Protein AF-A6MKM0-F1 (afdb_monomer)

Structure (mmCIF, N/CA/C/O backbone):
data_AF-A6MKM0-F1
#
_entry.id   AF-A6MKM0-F1
#
loop_
_atom_site.group_PDB
_atom_site.id
_atom_site.type_symbol
_atom_site.label_atom_id
_atom_site.label_alt_id
_atom_site.label_comp_id
_atom_site.label_asym_id
_atom_site.label_entity_id
_atom_site.label_seq_id
_atom_site.pdbx_PDB_ins_code
_atom_site.Cartn_x
_atom_site.Cartn_y
_atom_site.Cartn_z
_atom_site.occupancy
_atom_site.B_iso_or_equiv
_atom_site.auth_seq_id
_atom_site.auth_comp_id
_atom_site.auth_asym_id
_atom_site.auth_atom_id
_atom_site.pdbx_PDB_model_num
ATOM 1 N N . ILE A 1 1 ? 15.843 -10.185 -1.616 1.00 52.59 1 ILE A N 1
ATOM 2 C CA . ILE A 1 1 ? 15.156 -8.918 -1.276 1.00 52.59 1 ILE A CA 1
ATOM 3 C C . ILE A 1 1 ? 13.679 -9.231 -1.436 1.00 52.59 1 ILE A C 1
ATOM 5 O O . ILE A 1 1 ? 13.154 -9.156 -2.527 1.00 52.59 1 ILE A O 1
ATOM 9 N N . GLU A 1 2 ? 13.123 -9.779 -0.371 1.00 54.31 2 GLU A N 1
ATOM 10 C CA . GLU A 1 2 ? 11.814 -10.426 -0.178 1.00 54.31 2 GLU A CA 1
ATOM 11 C C . GLU A 1 2 ? 11.929 -10.698 1.332 1.00 54.31 2 GLU A C 1
ATOM 13 O O . GLU A 1 2 ? 12.920 -11.286 1.751 1.00 54.31 2 GLU A O 1
ATOM 18 N N . GLU A 1 3 ? 11.203 -10.109 2.268 1.00 58.06 3 GLU A N 1
ATOM 19 C CA . GLU A 1 3 ? 9.767 -9.931 2.391 1.00 58.06 3 GLU A CA 1
ATOM 20 C C . GLU A 1 3 ? 9.570 -8.675 3.255 1.00 58.06 3 GLU A C 1
ATOM 22 O O . GLU A 1 3 ? 9.588 -8.707 4.488 1.00 58.06 3 GLU A O 1
ATOM 27 N N . GLY A 1 4 ? 9.455 -7.508 2.629 1.00 62.91 4 GLY A N 1
ATOM 28 C CA . GLY A 1 4 ? 8.852 -6.389 3.333 1.00 62.91 4 GLY A CA 1
ATOM 29 C C . GLY A 1 4 ? 7.367 -6.697 3.380 1.00 62.91 4 GLY A C 1
ATOM 30 O O . GLY A 1 4 ? 6.709 -6.437 2.384 1.00 62.91 4 GLY A O 1
ATOM 31 N N . TYR A 1 5 ? 6.858 -7.271 4.475 1.00 69.81 5 TYR A N 1
ATOM 32 C CA . TYR A 1 5 ? 5.432 -7.532 4.764 1.00 69.81 5 TYR A CA 1
ATOM 33 C C . TYR A 1 5 ? 4.587 -6.230 4.793 1.00 69.81 5 TYR A C 1
ATOM 35 O O . TYR A 1 5 ? 3.830 -5.968 5.726 1.00 69.81 5 TYR A O 1
ATOM 43 N N . GLY A 1 6 ? 4.827 -5.311 3.859 1.00 79.81 6 GLY A N 1
ATOM 44 C CA . GLY A 1 6 ? 4.226 -3.994 3.757 1.00 79.81 6 GLY A CA 1
ATOM 45 C C . GLY A 1 6 ? 2.849 -4.083 3.128 1.00 79.81 6 GLY A C 1
ATOM 46 O O . GLY A 1 6 ? 1.925 -3.492 3.675 1.00 79.81 6 GLY A O 1
ATOM 47 N N . LEU A 1 7 ? 2.698 -4.871 2.057 1.00 87.12 7 LEU A N 1
ATOM 48 C CA . LEU A 1 7 ? 1.396 -5.090 1.430 1.00 87.12 7 LEU A CA 1
ATOM 49 C C . LEU A 1 7 ? 0.438 -5.788 2.403 1.00 87.12 7 LEU A C 1
ATOM 51 O O . LEU A 1 7 ? -0.604 -5.220 2.702 1.00 87.12 7 LEU A O 1
ATOM 55 N N . ASP A 1 8 ? 0.857 -6.891 3.031 1.00 89.00 8 ASP A N 1
ATOM 56 C CA . ASP A 1 8 ? 0.053 -7.614 4.033 1.00 89.00 8 ASP A CA 1
ATOM 57 C C . ASP A 1 8 ? -0.444 -6.706 5.174 1.00 89.00 8 ASP A C 1
ATOM 59 O O . ASP A 1 8 ? -1.571 -6.822 5.658 1.00 89.00 8 ASP A O 1
ATOM 63 N N . LYS A 1 9 ? 0.396 -5.763 5.621 1.00 90.81 9 LYS A N 1
ATOM 64 C CA . LYS A 1 9 ? 0.014 -4.788 6.652 1.00 90.81 9 LYS A CA 1
ATOM 65 C C . LYS A 1 9 ? -1.005 -3.778 6.141 1.00 90.81 9 LYS A C 1
ATOM 67 O O . LYS A 1 9 ? -1.880 -3.389 6.908 1.00 90.81 9 LYS A O 1
ATOM 72 N N . ILE A 1 10 ? -0.890 -3.329 4.893 1.00 91.44 10 ILE A N 1
ATOM 73 C CA . ILE A 1 10 ? -1.848 -2.392 4.297 1.00 91.44 10 ILE A CA 1
ATOM 74 C C . ILE A 1 10 ? -3.179 -3.109 4.019 1.00 91.44 10 ILE A C 1
ATOM 76 O O . ILE A 1 10 ? -4.232 -2.542 4.300 1.00 91.44 10 ILE A O 1
ATOM 80 N N . GLU A 1 11 ? -3.155 -4.372 3.591 1.00 92.00 11 GLU A N 1
ATOM 81 C CA . GLU A 1 11 ? -4.355 -5.206 3.439 1.00 92.00 11 GLU A CA 1
ATOM 82 C C . GLU A 1 11 ? -5.067 -5.420 4.778 1.00 92.00 11 GLU A C 1
ATOM 84 O O . GLU A 1 11 ? -6.281 -5.245 4.874 1.00 92.00 11 GLU A O 1
ATOM 89 N N . PHE A 1 12 ? -4.322 -5.693 5.855 1.00 94.69 12 PHE A N 1
ATOM 90 C CA . PHE A 1 12 ? -4.902 -5.792 7.197 1.00 94.69 12 PHE A CA 1
ATOM 91 C C . PHE A 1 12 ? -5.676 -4.521 7.592 1.00 94.69 12 PHE A C 1
ATOM 93 O O . PHE A 1 12 ? -6.766 -4.602 8.168 1.00 94.69 12 PHE A O 1
ATOM 100 N N . LEU A 1 13 ? -5.157 -3.339 7.236 1.00 94.94 13 LEU A N 1
ATOM 101 C CA . LEU A 1 13 ? -5.800 -2.053 7.527 1.00 94.94 13 LEU A CA 1
ATOM 102 C C . LEU A 1 13 ? -7.115 -1.833 6.761 1.00 94.94 13 LEU A C 1
ATOM 104 O O . LEU A 1 13 ? -7.909 -0.990 7.180 1.00 94.94 13 LEU A O 1
ATOM 108 N N . GLN A 1 14 ? -7.413 -2.618 5.720 1.00 93.25 14 GLN A N 1
ATOM 109 C CA . GLN A 1 14 ? -8.727 -2.597 5.068 1.00 93.25 14 GLN A CA 1
ATOM 110 C C . GLN A 1 14 ? -9.847 -3.196 5.944 1.00 93.25 14 GLN A C 1
ATOM 112 O O . GLN A 1 14 ? -11.026 -3.048 5.637 1.00 93.25 14 GLN A O 1
ATOM 117 N N . SER A 1 15 ? -9.513 -3.849 7.060 1.00 94.25 15 SER A N 1
ATOM 118 C CA . SER A 1 15 ? -10.497 -4.321 8.050 1.00 94.25 15 SER A CA 1
ATOM 119 C C . SER A 1 15 ? -10.626 -3.404 9.273 1.00 94.25 15 SER A C 1
ATOM 121 O O . SER A 1 15 ? -11.363 -3.711 10.210 1.00 94.25 15 SER 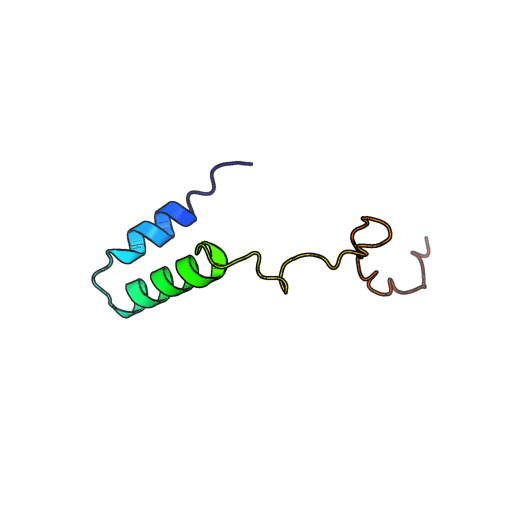A O 1
ATOM 123 N N . HIS A 1 16 ? -9.902 -2.280 9.291 1.00 96.88 16 HIS A N 1
ATOM 124 C CA . HIS A 1 16 ? -9.816 -1.410 10.457 1.00 96.88 16 HIS A CA 1
ATOM 125 C C . HIS A 1 16 ? -11.129 -0.639 10.702 1.00 96.88 16 HIS A C 1
ATOM 127 O O . HIS A 1 16 ? -11.721 -0.082 9.782 1.00 96.88 16 HIS A O 1
ATOM 133 N N . GLU A 1 17 ? -11.560 -0.545 11.965 1.00 94.75 17 GLU A N 1
ATOM 134 C CA . GLU A 1 17 ? -12.831 0.089 12.373 1.00 94.75 17 GLU A CA 1
ATOM 135 C C . GLU A 1 17 ? -12.907 1.594 12.058 1.00 94.75 17 GLU A C 1
ATOM 137 O O . GLU A 1 17 ? -13.975 2.151 11.805 1.00 94.75 17 GLU A O 1
ATOM 142 N N . ASN A 1 18 ? -11.753 2.262 12.060 1.00 97.31 18 ASN A N 1
ATOM 143 C CA . ASN A 1 18 ? -11.636 3.646 11.624 1.00 97.31 18 ASN A CA 1
ATOM 144 C C . ASN A 1 18 ? -11.763 3.740 10.095 1.00 97.31 18 ASN A C 1
ATOM 146 O O . ASN A 1 18 ? -10.859 3.348 9.355 1.00 97.31 18 ASN A O 1
ATOM 150 N N . GLN A 1 19 ? -12.859 4.348 9.647 1.00 95.19 19 GLN A N 1
ATOM 151 C CA . GLN A 1 19 ? -13.184 4.528 8.236 1.00 95.19 19 GLN A CA 1
ATOM 152 C C . GLN A 1 19 ? -12.120 5.314 7.451 1.00 95.19 19 GLN A C 1
ATOM 154 O O . GLN A 1 19 ? -11.903 5.024 6.277 1.00 95.19 19 GLN A O 1
ATOM 159 N N . GLU A 1 20 ? -11.428 6.275 8.071 1.00 97.50 20 GLU A N 1
ATOM 160 C CA . GLU A 1 20 ? -10.354 7.027 7.410 1.00 97.50 20 GLU A CA 1
ATOM 161 C C . GLU A 1 20 ? -9.139 6.129 7.126 1.00 97.50 20 GLU A C 1
ATOM 163 O O . GLU A 1 20 ? -8.534 6.212 6.056 1.00 97.50 20 GLU A O 1
ATOM 168 N N . ILE A 1 21 ? -8.806 5.235 8.062 1.00 96.31 21 ILE A N 1
ATOM 169 C CA . ILE A 1 21 ? -7.705 4.274 7.903 1.00 96.31 21 ILE A CA 1
ATOM 170 C C . ILE A 1 21 ? -8.035 3.282 6.786 1.00 96.31 21 ILE A C 1
ATOM 172 O O . ILE A 1 21 ? -7.210 3.086 5.895 1.00 96.31 21 ILE A O 1
ATOM 176 N N . TYR A 1 22 ? -9.256 2.741 6.789 1.00 96.69 22 TYR A N 1
ATOM 177 C CA . TYR A 1 22 ? -9.761 1.898 5.706 1.00 96.69 22 TYR A CA 1
ATOM 178 C C . TYR A 1 22 ? -9.630 2.586 4.341 1.00 96.69 22 TYR A C 1
ATOM 180 O O . TYR A 1 22 ? -9.028 2.032 3.425 1.00 96.69 22 TYR A O 1
ATOM 188 N N . GLN A 1 23 ? -10.147 3.814 4.210 1.00 96.69 23 GLN A N 1
ATOM 189 C CA . GLN A 1 23 ? -10.146 4.545 2.938 1.00 96.69 23 GLN A CA 1
ATOM 190 C C . GLN A 1 23 ? -8.730 4.812 2.423 1.00 96.69 23 GLN A C 1
ATOM 192 O O . GLN A 1 23 ? -8.477 4.673 1.227 1.00 96.69 23 GLN A O 1
ATOM 197 N N . LYS A 1 24 ? -7.795 5.169 3.314 1.00 95.75 24 LYS A N 1
ATOM 198 C CA . LYS A 1 24 ? -6.390 5.378 2.941 1.00 95.75 24 LYS A CA 1
ATOM 199 C C . LYS A 1 24 ? -5.719 4.079 2.495 1.00 95.75 24 LYS A C 1
ATOM 201 O O . LYS A 1 24 ? -5.017 4.091 1.490 1.00 95.75 24 LYS A O 1
ATOM 206 N N . ALA A 1 25 ? -5.937 2.978 3.216 1.00 94.94 25 ALA A N 1
ATOM 207 C CA . ALA A 1 25 ? -5.386 1.671 2.859 1.00 94.94 25 ALA A CA 1
ATOM 208 C C . ALA A 1 25 ? -5.948 1.164 1.522 1.00 94.94 25 ALA A C 1
ATOM 210 O O . ALA A 1 25 ? -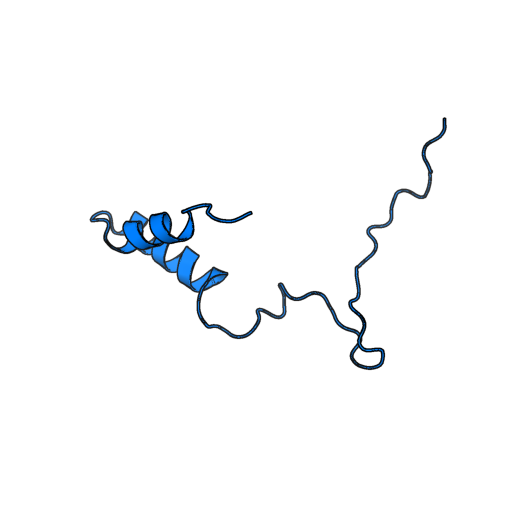5.192 0.711 0.668 1.00 94.94 25 ALA A O 1
ATOM 211 N N . PHE A 1 26 ? -7.258 1.316 1.317 1.00 94.00 26 PHE A N 1
ATOM 212 C CA . PHE A 1 26 ? -7.926 1.006 0.057 1.00 94.00 26 PHE A CA 1
ATOM 213 C C . PHE A 1 26 ? -7.345 1.815 -1.108 1.00 94.00 26 PHE A C 1
ATOM 215 O O . PHE A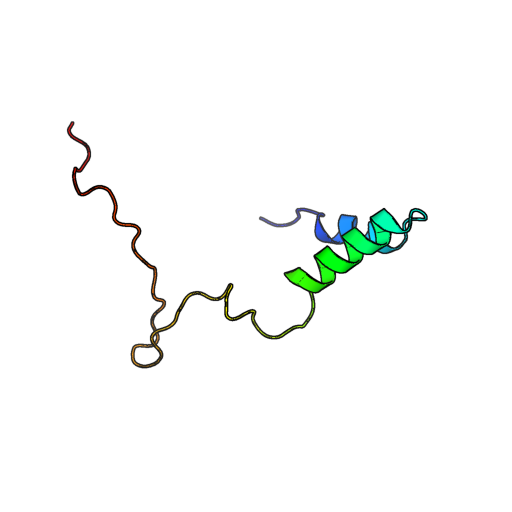 1 26 ? -6.910 1.228 -2.090 1.00 94.00 26 PHE A O 1
ATOM 222 N N . GLY A 1 27 ? -7.248 3.143 -0.974 1.00 93.19 27 GLY A N 1
ATOM 223 C CA . GLY A 1 27 ? -6.710 3.998 -2.037 1.00 93.19 27 GLY A CA 1
ATOM 224 C C . GLY A 1 27 ? -5.243 3.714 -2.377 1.00 93.19 27 GLY A C 1
ATOM 225 O O . GLY A 1 27 ? -4.872 3.759 -3.544 1.00 93.19 27 GLY A O 1
ATOM 226 N N . LEU A 1 28 ? -4.414 3.387 -1.378 1.00 90.75 28 LEU A N 1
ATOM 227 C CA . LEU A 1 28 ? -3.023 2.972 -1.595 1.00 90.75 28 LEU A CA 1
ATOM 228 C C . LEU A 1 28 ? -2.928 1.672 -2.398 1.00 90.75 28 LEU A C 1
ATOM 230 O O . LEU A 1 28 ? -2.097 1.579 -3.298 1.00 90.75 28 LEU A O 1
ATOM 234 N N . ILE A 1 29 ? -3.757 0.681 -2.057 1.00 90.62 29 ILE A N 1
ATOM 235 C CA . ILE A 1 29 ? -3.775 -0.605 -2.757 1.00 90.62 29 ILE A CA 1
ATOM 236 C C . ILE A 1 29 ? -4.262 -0.414 -4.190 1.00 90.62 29 ILE A C 1
ATOM 238 O O . ILE A 1 29 ? -3.551 -0.802 -5.104 1.00 90.62 29 ILE A O 1
ATOM 242 N N . GLU A 1 30 ? -5.394 0.253 -4.402 1.00 88.94 30 GLU A N 1
ATOM 243 C CA . GLU A 1 30 ? -5.936 0.467 -5.750 1.00 88.94 30 GLU A CA 1
ATOM 244 C C . GLU A 1 30 ? -4.963 1.232 -6.656 1.00 88.94 30 GLU A C 1
ATOM 246 O O . GLU A 1 30 ? -4.762 0.848 -7.801 1.00 88.94 30 GLU A O 1
ATOM 251 N N . HIS A 1 31 ? -4.313 2.282 -6.144 1.00 85.56 31 HIS A N 1
ATOM 252 C CA . HIS A 1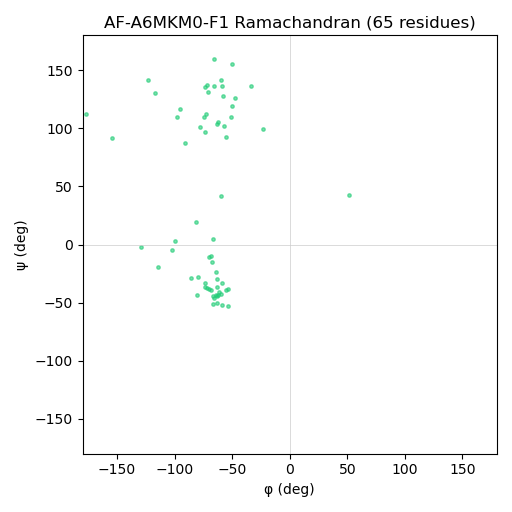 31 ? -3.470 3.147 -6.971 1.00 85.56 31 HIS A CA 1
ATOM 253 C C . HIS A 1 31 ? -2.128 2.517 -7.375 1.00 85.56 31 HIS A C 1
ATOM 255 O O . HIS A 1 31 ? -1.622 2.820 -8.450 1.00 85.56 31 HIS A O 1
ATOM 261 N N . TYR A 1 32 ? -1.533 1.675 -6.523 1.00 84.25 32 TYR A N 1
ATOM 262 C CA . TYR A 1 32 ? -0.183 1.134 -6.755 1.00 84.25 32 TYR A CA 1
ATOM 263 C C . TYR A 1 32 ? -0.139 -0.379 -6.986 1.00 84.25 32 TYR A C 1
ATOM 265 O O . TYR A 1 32 ? 0.858 -0.887 -7.494 1.00 84.25 32 TYR A O 1
ATOM 273 N N . PHE A 1 33 ? -1.180 -1.101 -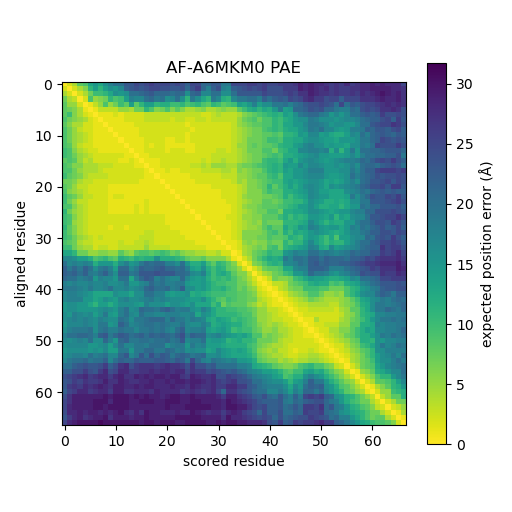6.572 1.00 84.62 33 PHE A N 1
ATOM 274 C CA . PHE A 1 33 ? -1.263 -2.563 -6.621 1.00 84.62 33 PHE A CA 1
ATOM 275 C C . PHE A 1 33 ? -2.560 -3.062 -7.281 1.00 84.62 33 PHE A C 1
ATOM 277 O O . PHE A 1 33 ? -2.748 -4.273 -7.407 1.00 84.62 33 PHE A O 1
ATOM 284 N N . GLY A 1 34 ? -3.459 -2.156 -7.680 1.00 78.38 34 GLY A N 1
ATOM 285 C CA . GLY A 1 34 ? -4.659 -2.476 -8.441 1.00 78.38 34 GLY A CA 1
ATOM 286 C C . GLY A 1 34 ? -4.316 -2.997 -9.836 1.00 78.38 34 GLY A C 1
ATOM 287 O O . GLY A 1 34 ? -3.224 -2.784 -10.354 1.00 78.38 34 GLY A O 1
ATOM 288 N N . VAL A 1 35 ? -5.266 -3.697 -10.457 1.00 67.56 35 VAL A N 1
ATOM 289 C CA . VAL A 1 35 ? -5.090 -4.350 -11.771 1.00 67.56 35 VAL A CA 1
ATOM 290 C C . VAL A 1 35 ? -5.270 -3.361 -12.936 1.00 67.56 35 VAL A C 1
ATOM 292 O O . VAL A 1 35 ? -5.569 -3.771 -14.054 1.00 67.56 35 VAL A O 1
ATOM 295 N N . GLU A 1 36 ? -5.158 -2.054 -12.694 1.00 59.66 36 GLU A N 1
ATOM 296 C CA . GLU A 1 36 ? -5.229 -1.088 -13.789 1.00 59.66 36 GLU A CA 1
ATOM 297 C C . GLU A 1 36 ? -3.949 -1.192 -14.634 1.00 59.66 36 GLU A C 1
ATOM 299 O O . GLU A 1 36 ? -2.847 -1.296 -14.098 1.00 59.66 36 GLU A O 1
ATOM 304 N N . ASP A 1 37 ? -4.152 -1.272 -15.953 1.00 58.06 37 ASP A N 1
ATOM 305 C CA . ASP A 1 37 ? -3.159 -1.378 -17.030 1.00 58.06 37 ASP A CA 1
ATOM 306 C C . ASP A 1 37 ? -1.873 -0.604 -16.709 1.00 58.06 37 ASP A C 1
ATOM 308 O O . ASP A 1 37 ? -1.981 0.527 -16.233 1.00 58.06 37 ASP A O 1
ATOM 312 N N . ASP A 1 38 ? -0.704 -1.210 -16.990 1.00 59.19 38 ASP A N 1
ATOM 313 C CA . ASP A 1 38 ? 0.644 -0.626 -16.866 1.00 59.19 38 ASP A CA 1
ATOM 314 C C . ASP A 1 38 ? 0.580 0.903 -16.924 1.00 59.19 38 ASP A C 1
ATOM 316 O O . ASP A 1 38 ? 0.436 1.474 -18.013 1.00 59.19 38 ASP A O 1
ATOM 320 N N . ASP A 1 39 ? 0.624 1.556 -15.751 1.00 65.06 39 ASP A N 1
ATOM 321 C CA . ASP A 1 39 ? 0.506 3.007 -15.662 1.00 65.06 39 ASP A CA 1
ATOM 322 C C . ASP A 1 39 ? 1.619 3.583 -16.530 1.00 65.06 39 ASP A C 1
ATOM 324 O O . ASP A 1 39 ? 2.803 3.577 -16.180 1.00 65.06 39 ASP A O 1
ATOM 328 N N . SER A 1 40 ? 1.240 4.025 -17.729 1.00 64.94 40 SER A N 1
ATOM 329 C CA . SER A 1 40 ? 2.197 4.343 -18.783 1.00 64.94 40 SER A CA 1
ATOM 330 C C . SER A 1 40 ? 3.021 5.579 -18.413 1.00 64.94 40 SER A 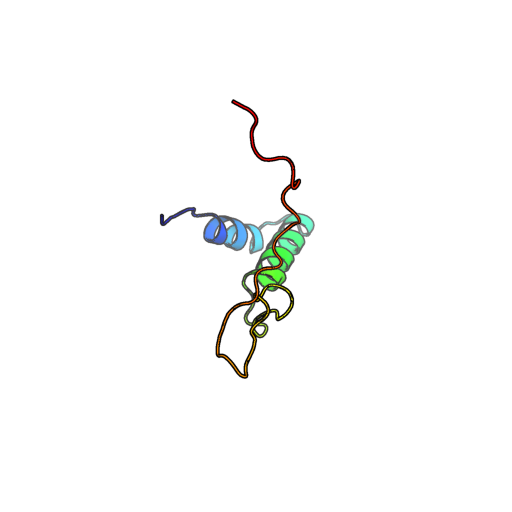C 1
ATOM 332 O O . SER A 1 40 ? 3.998 5.896 -19.088 1.00 64.94 40 SER A O 1
ATOM 334 N N . SER A 1 41 ? 2.629 6.280 -17.338 1.00 66.38 41 SER A N 1
ATOM 335 C CA . SER A 1 41 ? 3.396 7.357 -16.718 1.00 66.38 41 SER A CA 1
ATOM 336 C C . SER A 1 41 ? 4.518 6.858 -15.799 1.00 66.38 41 SER A C 1
ATOM 338 O O . SER A 1 41 ? 5.529 7.547 -15.654 1.00 66.38 41 SER A O 1
ATOM 340 N N . LEU A 1 42 ? 4.365 5.672 -15.199 1.00 66.00 42 LEU A N 1
ATOM 341 C CA . LEU A 1 42 ? 5.385 5.005 -14.385 1.00 66.00 42 LEU A CA 1
ATOM 342 C C . LEU A 1 42 ? 6.346 4.176 -15.243 1.00 66.00 42 LEU A C 1
ATOM 344 O O . LEU A 1 42 ? 7.509 3.999 -14.869 1.00 66.00 42 LEU A O 1
ATOM 348 N N . ALA A 1 43 ? 5.876 3.674 -16.387 1.00 72.62 43 ALA A N 1
ATOM 349 C CA . ALA A 1 43 ? 6.710 2.930 -17.314 1.00 72.62 43 ALA A CA 1
ATOM 350 C C . ALA A 1 43 ? 7.804 3.834 -17.924 1.00 72.62 43 ALA A C 1
ATOM 352 O O . ALA A 1 43 ? 7.531 4.968 -18.333 1.00 72.62 43 ALA A O 1
ATOM 353 N N . PRO A 1 44 ? 9.060 3.359 -18.025 1.00 74.62 44 PRO A N 1
ATOM 354 C CA . PRO A 1 44 ? 10.089 4.086 -18.756 1.00 74.62 44 PRO A CA 1
ATOM 355 C C . PRO A 1 44 ? 9.660 4.264 -20.215 1.00 74.62 44 PRO A C 1
ATOM 357 O O . PRO A 1 44 ? 9.110 3.349 -20.826 1.00 74.62 44 PRO A O 1
ATOM 360 N N . GLN A 1 45 ? 9.955 5.428 -20.795 1.00 82.94 45 GLN A N 1
ATOM 361 C CA . GLN A 1 45 ? 9.713 5.649 -22.219 1.00 82.94 45 GLN A CA 1
ATOM 362 C C . GLN A 1 45 ? 10.493 4.619 -23.045 1.00 82.94 45 GLN A C 1
ATOM 364 O O . GLN A 1 45 ? 11.661 4.354 -22.766 1.00 82.94 45 GLN A O 1
ATOM 369 N N . VAL A 1 46 ? 9.860 4.052 -24.070 1.00 85.62 46 VAL A N 1
ATOM 370 C CA . VAL A 1 46 ? 10.473 3.071 -24.974 1.00 85.62 46 VAL A CA 1
ATOM 371 C C . VAL A 1 46 ? 10.506 3.651 -26.383 1.00 85.62 46 VAL A C 1
ATOM 373 O O . VAL A 1 46 ? 9.493 4.137 -26.882 1.00 85.62 46 VAL A O 1
ATOM 376 N N . ASP A 1 47 ? 11.662 3.590 -27.040 1.00 86.44 47 ASP A N 1
ATOM 377 C CA . ASP A 1 47 ? 11.742 3.731 -28.493 1.00 86.44 47 ASP A CA 1
ATOM 378 C C . ASP A 1 47 ? 11.315 2.399 -29.123 1.00 86.44 47 ASP A C 1
ATOM 380 O O . ASP A 1 47 ? 12.092 1.442 -29.166 1.00 86.44 47 ASP A O 1
ATOM 384 N N . GLU A 1 48 ? 10.073 2.326 -29.606 1.00 85.44 48 GLU A N 1
ATOM 385 C CA . GLU A 1 48 ? 9.524 1.111 -30.224 1.00 85.44 48 GLU A CA 1
ATOM 386 C C . GLU A 1 48 ? 10.243 0.706 -31.520 1.00 85.44 48 GLU A C 1
ATOM 388 O O . GLU A 1 48 ? 10.244 -0.470 -31.884 1.00 85.44 48 GLU A O 1
ATOM 393 N N . THR A 1 49 ? 10.899 1.649 -32.204 1.00 88.50 49 THR A N 1
ATOM 394 C CA . THR A 1 49 ? 11.623 1.368 -33.455 1.00 88.50 49 THR A CA 1
ATOM 395 C C . THR A 1 49 ? 12.921 0.616 -33.178 1.00 88.50 49 THR A C 1
ATOM 397 O O . THR A 1 49 ? 13.317 -0.258 -33.949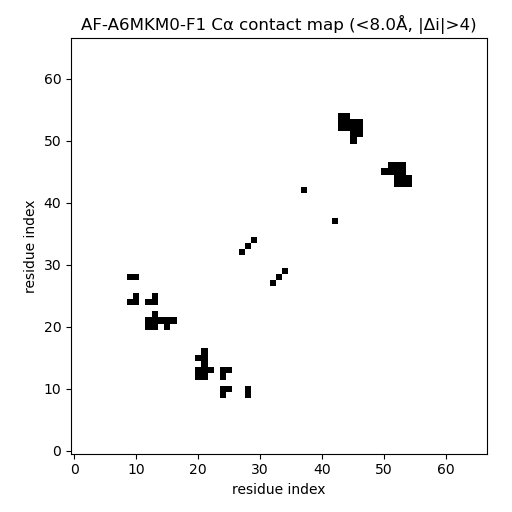 1.00 88.50 49 THR A O 1
ATOM 400 N N . GLN A 1 50 ? 13.588 0.959 -32.075 1.00 88.50 50 GLN A N 1
ATOM 401 C CA . GLN A 1 50 ? 14.870 0.374 -31.668 1.00 88.50 50 GLN A CA 1
ATOM 402 C C . GLN A 1 50 ? 14.727 -0.667 -30.550 1.00 88.50 50 GLN A C 1
ATOM 404 O O . GLN A 1 50 ? 15.714 -1.299 -30.181 1.00 88.50 50 GLN A O 1
ATOM 409 N N . GLN A 1 51 ? 13.514 -0.852 -30.018 1.00 87.38 51 GLN A N 1
ATOM 410 C CA . GLN A 1 51 ? 13.225 -1.698 -28.857 1.00 87.38 51 GLN A CA 1
ATOM 411 C C . GLN A 1 51 ? 14.131 -1.370 -27.650 1.00 87.38 51 GLN A C 1
ATOM 413 O O . GLN A 1 51 ? 14.642 -2.266 -26.978 1.00 87.38 51 GLN A O 1
ATOM 418 N N . GLN A 1 52 ? 14.351 -0.075 -27.379 1.00 87.81 52 GLN A N 1
ATOM 419 C CA . GLN A 1 52 ? 15.232 0.409 -26.305 1.00 87.81 52 GLN A CA 1
ATOM 420 C C . GLN A 1 52 ? 14.509 1.334 -25.318 1.00 87.81 52 GLN A C 1
ATOM 422 O O . GLN A 1 52 ? 13.728 2.191 -25.719 1.00 87.81 52 GLN A O 1
ATOM 427 N N . PHE A 1 53 ? 14.833 1.212 -24.026 1.00 85.69 53 PHE A N 1
ATOM 428 C CA . PHE A 1 53 ? 14.383 2.147 -22.989 1.00 85.69 53 PHE A CA 1
ATOM 429 C C . PHE A 1 53 ? 15.132 3.485 -23.079 1.00 85.69 53 PHE A C 1
ATOM 431 O O . PHE A 1 53 ? 16.359 3.521 -23.202 1.00 85.69 53 PHE A O 1
ATOM 438 N N . ILE A 1 54 ? 14.389 4.583 -22.975 1.00 82.56 54 ILE A N 1
ATOM 439 C CA . ILE A 1 54 ? 14.880 5.957 -22.979 1.00 82.56 54 ILE A CA 1
ATOM 440 C C . ILE A 1 54 ? 14.994 6.422 -21.530 1.00 82.56 54 ILE A C 1
ATOM 442 O O . ILE A 1 54 ? 14.003 6.679 -20.849 1.00 82.56 54 ILE A O 1
ATOM 446 N N . PHE A 1 55 ? 16.227 6.578 -21.066 1.00 78.62 55 PHE A N 1
ATOM 447 C CA . PHE A 1 55 ? 16.511 7.244 -19.803 1.00 78.62 55 PHE A CA 1
ATOM 448 C C . PHE A 1 55 ? 16.834 8.699 -20.118 1.00 78.62 55 PHE A C 1
ATOM 450 O O . PHE A 1 55 ? 17.817 8.975 -20.807 1.00 78.62 55 PHE A O 1
ATOM 457 N N . GLN A 1 56 ? 16.017 9.638 -19.636 1.00 69.56 56 GLN A N 1
ATOM 458 C CA . GLN A 1 56 ? 16.405 11.044 -19.662 1.00 69.56 56 GLN A CA 1
ATOM 459 C C . GLN A 1 56 ? 17.655 11.176 -18.795 1.00 69.56 56 GLN A C 1
ATOM 461 O O . GLN A 1 56 ? 17.597 11.064 -17.571 1.00 69.56 56 GLN A O 1
ATOM 466 N N . GLN A 1 57 ? 18.805 11.345 -19.441 1.00 60.38 57 GLN A N 1
ATOM 467 C CA . GLN A 1 57 ? 20.035 11.675 -18.752 1.00 60.38 57 GLN A CA 1
ATOM 468 C C . GLN A 1 57 ? 19.794 13.047 -18.126 1.00 60.38 57 GLN A C 1
ATOM 470 O O . GLN A 1 57 ? 19.767 14.050 -18.835 1.00 60.38 57 GLN A O 1
ATOM 475 N N . ALA A 1 58 ? 19.550 13.086 -16.810 1.00 58.59 58 ALA A N 1
ATOM 476 C CA . ALA A 1 58 ? 19.668 14.330 -16.066 1.00 58.59 58 ALA A CA 1
ATOM 477 C C . ALA A 1 58 ? 21.010 14.930 -16.485 1.00 58.59 58 ALA A C 1
ATOM 479 O O . ALA A 1 58 ? 22.007 14.201 -16.471 1.00 58.59 58 ALA A O 1
ATOM 480 N N . GLU A 1 59 ? 21.014 16.184 -16.944 1.00 60.66 59 GLU A N 1
ATOM 481 C CA . GLU A 1 59 ? 22.237 16.898 -17.296 1.00 60.66 59 GLU A CA 1
ATOM 482 C C . GLU A 1 59 ? 23.137 16.864 -16.062 1.00 60.66 59 GLU A C 1
ATOM 484 O O . GLU A 1 59 ? 23.003 17.664 -15.135 1.00 60.66 59 GLU A O 1
ATOM 489 N N . ALA A 1 60 ? 24.008 15.857 -15.996 1.00 61.09 60 ALA A N 1
ATOM 490 C CA . ALA A 1 60 ? 25.043 15.802 -14.998 1.00 61.09 60 ALA A CA 1
ATOM 491 C C . ALA A 1 60 ? 25.832 17.093 -15.211 1.00 61.09 60 ALA A C 1
ATOM 493 O O . ALA A 1 60 ? 26.187 17.374 -16.363 1.00 61.09 60 ALA A O 1
ATOM 494 N N . PRO A 1 61 ? 26.051 17.908 -14.164 1.00 63.34 61 PRO A N 1
ATOM 495 C CA . PRO A 1 61 ? 26.810 19.134 -14.315 1.00 63.34 61 PRO A CA 1
ATOM 496 C C . PRO A 1 61 ? 28.109 18.781 -15.037 1.00 63.34 61 PRO A C 1
ATOM 498 O O . PRO A 1 61 ? 28.875 17.929 -14.592 1.00 63.34 61 PRO A O 1
ATOM 501 N N . MET A 1 62 ? 28.295 19.389 -16.208 1.00 60.50 62 MET A N 1
ATOM 502 C CA . MET A 1 62 ? 29.362 19.084 -17.169 1.00 60.50 62 MET A CA 1
ATOM 503 C C . MET A 1 62 ? 30.763 19.438 -16.628 1.00 60.50 62 MET A C 1
ATOM 505 O O . MET A 1 62 ? 31.760 19.319 -17.334 1.00 60.50 62 MET A O 1
ATOM 509 N N . GLU A 1 63 ? 30.844 19.872 -15.370 1.00 64.38 63 GLU A N 1
ATOM 510 C CA . GLU A 1 63 ? 32.061 20.018 -14.588 1.00 64.38 63 GLU A CA 1
ATOM 511 C C . GLU A 1 63 ? 32.313 18.710 -13.834 1.00 64.38 63 GLU A C 1
ATOM 513 O O . GLU A 1 63 ? 31.874 18.513 -12.702 1.00 64.38 63 GLU A O 1
ATOM 518 N N . GLY A 1 64 ? 33.005 17.781 -14.499 1.00 65.75 64 GLY A N 1
ATOM 519 C CA . GLY A 1 64 ? 33.486 16.554 -13.869 1.00 65.75 64 GLY A CA 1
ATOM 520 C C . GLY A 1 64 ? 34.247 16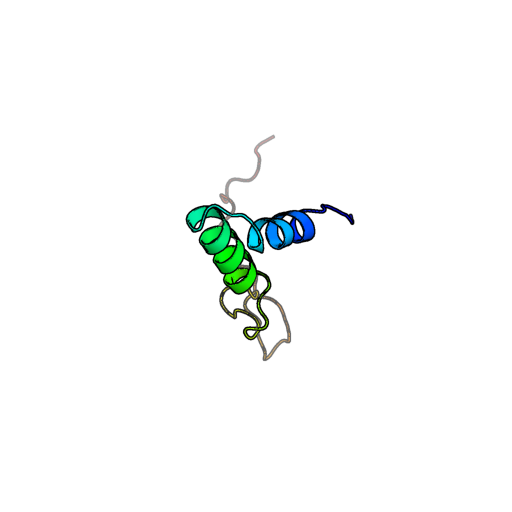.829 -12.565 1.00 65.75 64 GLY A C 1
ATOM 521 O O . GLY A 1 64 ? 34.807 17.907 -12.374 1.00 65.75 64 GLY A O 1
ATOM 522 N N . PHE A 1 65 ? 34.276 15.836 -11.670 1.00 65.75 65 PHE A N 1
ATOM 523 C CA . PHE A 1 65 ? 35.025 15.901 -10.412 1.00 65.75 65 PHE A CA 1
ATOM 524 C C . PHE A 1 65 ? 36.477 16.328 -10.670 1.00 65.75 65 PHE A C 1
ATOM 526 O O . PHE A 1 65 ? 37.267 15.568 -11.231 1.00 65.75 65 PHE A O 1
ATOM 533 N N . GLN A 1 66 ? 36.818 17.548 -10.256 1.00 63.94 66 GLN A N 1
ATOM 534 C CA . GLN A 1 66 ? 38.197 18.015 -10.195 1.00 63.94 66 GLN A CA 1
ATOM 535 C C . GLN A 1 66 ? 38.852 17.343 -8.982 1.00 63.94 66 GLN A C 1
ATOM 537 O O . GLN A 1 66 ? 38.473 17.620 -7.843 1.00 63.94 66 GLN A O 1
ATOM 542 N N . LEU A 1 67 ? 39.767 16.406 -9.247 1.00 55.19 67 LEU A N 1
ATOM 543 C CA . LEU A 1 67 ? 40.682 15.825 -8.257 1.00 55.19 67 LEU A CA 1
ATOM 544 C C . LEU A 1 67 ? 41.869 16.758 -8.005 1.00 55.19 67 LEU A C 1
ATOM 546 O O . LEU A 1 67 ? 42.354 17.359 -8.992 1.00 55.19 67 LEU A O 1
#

Nearest PDB struct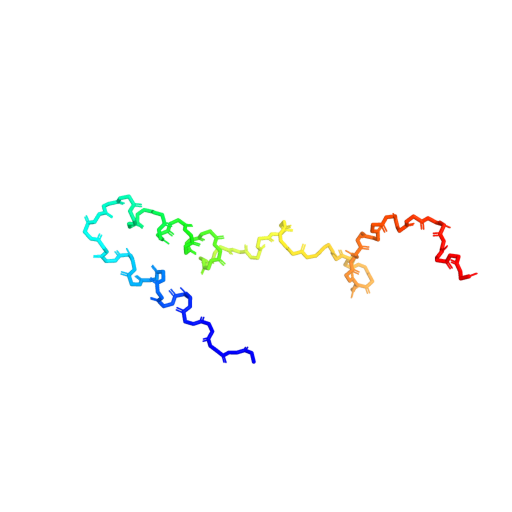ures (foldseek):
  6ylg-assembly1_K  TM=7.975E-01  e=1.453E+00  Saccharomyces cerevisiae
  6ylh-assembly1_K  TM=7.975E-01  e=1.784E+00  Saccharomyces cerevisiae

Secondary structure (DSSP, 8-state):
----THHHHHHHHTT-SSHHHHHHHHHHHHHHHSS----TTTSPEEETTTTEEE-------SS----

Foldseek 3Di:
DDDPCPLVVLVVQCPPPPPVSNVVSVVVCCVPVNPPPDPVVPDFDAPPVVRDGDDPPPPPPPPPDDD

InterPro domains:
  IPR011989 Armadillo-like helical [G3DSA:1.25.10.10] (1-41)
  IPR032413 Atypical Arm repeat [PF16186] (1-45)

Mean predicted aligned error: 13.35 Å

Sequence (67 aa):
IEEGYGLDKIEFLQSHENQEIYQKAFGLIEHYFGVEDDDSSLAPQVDETQQQFIFQQAEAPMEGFQL

Solvent-accessible surface area (backbone atoms only — not comparable to full-atom values): 4430 Å² total; per-residue (Å²): 144,82,79,79,70,55,64,64,52,38,58,55,33,56,72,43,90,51,62,68,54,18,52,52,29,46,52,53,42,52,76,78,68,38,91,68,70,81,55,70,85,77,48,72,51,63,42,78,91,76,73,39,78,54,73,83,73,71,82,64,71,88,72,68,89,84,128

Organism: Callithrix jacchus (NCBI:txid9483)

Radius of gyration: 19.81 Å; Cα contacts (8 Å, |Δi|>4): 34; chains: 1; bounding box: 54×30×46 Å

pLDDT: mean 79.1, std 14.27, range [52.59, 97.5]